Protein AF-A0A4Q3YAD9-F1 (afdb_monomer_lite)

pLDDT: mean 71.26, std 15.97, range [42.62, 93.31]

Structure (mmCIF, N/CA/C/O backbone):
data_AF-A0A4Q3YAD9-F1
#
_entry.id   AF-A0A4Q3YAD9-F1
#
loop_
_atom_site.group_PDB
_atom_site.id
_atom_site.type_symbol
_atom_site.label_atom_id
_atom_site.label_alt_id
_atom_site.label_comp_id
_atom_site.label_asym_id
_atom_site.label_entity_id
_atom_site.label_seq_id
_atom_site.pdbx_PDB_ins_code
_atom_site.Cartn_x
_atom_site.Cartn_y
_atom_site.Cartn_z
_atom_site.occupancy
_atom_site.B_iso_or_equiv
_atom_site.auth_seq_id
_atom_site.auth_comp_id
_atom_site.auth_asym_id
_atom_site.auth_atom_id
_atom_site.pdbx_PDB_model_num
ATOM 1 N N . MET A 1 1 ? 11.529 -19.630 0.643 1.00 46.00 1 MET A N 1
ATOM 2 C CA . MET A 1 1 ? 10.816 -18.359 0.375 1.00 46.00 1 MET A CA 1
ATOM 3 C C . MET A 1 1 ? 11.523 -17.252 1.143 1.00 46.00 1 MET A C 1
ATOM 5 O O . MET A 1 1 ? 11.639 -17.411 2.354 1.00 46.00 1 MET A O 1
ATOM 9 N N . PRO A 1 2 ? 12.048 -16.194 0.501 1.00 47.31 2 PRO A N 1
ATOM 10 C CA . PRO A 1 2 ? 12.729 -15.123 1.226 1.00 47.31 2 PRO A CA 1
ATOM 11 C C . PRO A 1 2 ? 11.750 -14.499 2.227 1.00 47.31 2 PRO A C 1
ATOM 13 O O . PRO A 1 2 ? 10.623 -14.137 1.874 1.00 47.31 2 PRO A O 1
ATOM 16 N N . GLY A 1 3 ? 12.151 -14.480 3.499 1.00 48.34 3 GLY A N 1
ATOM 17 C CA . GLY A 1 3 ? 11.319 -14.055 4.618 1.00 48.34 3 GLY A CA 1
ATOM 18 C C . GLY A 1 3 ? 10.854 -12.620 4.415 1.00 48.34 3 GLY A C 1
ATOM 19 O O . GLY A 1 3 ? 11.654 -11.691 4.456 1.00 48.34 3 GLY A O 1
ATOM 20 N N . ARG A 1 4 ? 9.552 -12.433 4.168 1.00 58.09 4 ARG A N 1
ATOM 21 C CA . ARG A 1 4 ? 8.948 -11.101 4.053 1.00 58.09 4 ARG A CA 1
ATOM 22 C C . ARG A 1 4 ? 9.273 -10.327 5.331 1.00 58.09 4 ARG A C 1
ATOM 24 O O . ARG A 1 4 ? 8.851 -10.750 6.407 1.00 58.09 4 ARG A O 1
ATOM 31 N N . ALA A 1 5 ? 10.016 -9.227 5.208 1.00 59.50 5 ALA A N 1
ATOM 32 C CA . ALA A 1 5 ? 10.357 -8.364 6.332 1.00 59.50 5 ALA A CA 1
ATOM 33 C C . ALA A 1 5 ? 9.074 -7.988 7.092 1.00 59.50 5 ALA A C 1
ATOM 35 O O . ALA A 1 5 ? 8.159 -7.371 6.535 1.00 59.50 5 ALA A O 1
ATOM 36 N N . ARG A 1 6 ? 8.971 -8.434 8.348 1.00 65.56 6 ARG A N 1
ATOM 37 C CA . ARG A 1 6 ? 7.829 -8.146 9.218 1.00 65.56 6 ARG A CA 1
ATOM 38 C C . ARG A 1 6 ? 8.028 -6.745 9.780 1.00 65.56 6 ARG A C 1
ATOM 40 O O . ARG A 1 6 ? 8.873 -6.543 10.642 1.00 65.56 6 ARG A O 1
ATOM 47 N N . LEU A 1 7 ? 7.276 -5.779 9.261 1.00 85.12 7 LEU A N 1
ATOM 48 C CA . LEU A 1 7 ? 7.301 -4.407 9.766 1.00 85.12 7 LEU A CA 1
ATOM 49 C C . LEU A 1 7 ? 6.328 -4.269 10.937 1.00 85.12 7 LEU A C 1
ATOM 51 O O . LEU A 1 7 ? 5.330 -4.984 11.001 1.00 85.12 7 LEU A O 1
ATOM 55 N N . THR A 1 8 ? 6.567 -3.313 11.827 1.00 90.50 8 THR A N 1
ATOM 56 C CA . THR A 1 8 ? 5.625 -2.975 12.903 1.00 90.50 8 THR A CA 1
ATOM 57 C C . THR A 1 8 ? 4.452 -2.161 12.355 1.00 90.50 8 THR A C 1
ATOM 59 O O . THR A 1 8 ? 4.599 -1.387 11.401 1.00 90.50 8 THR A O 1
ATOM 62 N N . CYS A 1 9 ? 3.262 -2.364 12.921 1.00 92.00 9 CYS A N 1
ATOM 63 C CA . CYS A 1 9 ? 2.063 -1.583 12.637 1.00 92.00 9 CYS A CA 1
ATOM 64 C C . CYS A 1 9 ? 2.313 -0.078 12.834 1.00 92.00 9 CYS A C 1
ATOM 66 O O . CYS A 1 9 ? 2.973 0.323 13.785 1.00 92.00 9 CYS A O 1
ATOM 68 N N . ARG A 1 10 ? 1.747 0.776 11.969 1.00 89.88 10 ARG A N 1
ATOM 69 C CA . ARG A 1 10 ? 1.870 2.240 12.115 1.00 89.88 10 ARG A CA 1
ATOM 70 C C . ARG A 1 10 ? 0.896 2.870 13.113 1.00 89.88 10 ARG A C 1
ATOM 72 O O . ARG A 1 10 ? 0.981 4.069 13.359 1.00 89.88 10 ARG A O 1
ATOM 79 N N . ARG A 1 11 ? -0.052 2.112 13.673 1.00 91.00 11 ARG A N 1
ATOM 80 C CA . ARG A 1 11 ? -0.966 2.650 14.690 1.00 91.00 11 ARG A CA 1
ATOM 81 C C . ARG A 1 11 ? -0.178 2.913 15.973 1.00 91.00 11 ARG A C 1
ATOM 83 O O . ARG A 1 11 ? 0.494 2.011 16.465 1.00 91.00 11 ARG A O 1
ATOM 90 N N . LYS A 1 12 ? -0.294 4.124 16.527 1.00 90.75 12 LYS A N 1
ATOM 91 C CA . LYS A 1 12 ? 0.339 4.491 17.803 1.00 90.75 12 LYS A CA 1
ATOM 92 C C . LYS A 1 12 ? -0.061 3.485 18.890 1.00 90.75 12 LYS A C 1
ATOM 94 O O . LYS A 1 12 ? -1.249 3.223 19.066 1.00 90.75 12 LYS A O 1
ATOM 99 N N . GLY A 1 13 ? 0.929 2.906 19.568 1.00 89.50 13 GLY A N 1
ATOM 100 C CA . GLY A 1 13 ? 0.725 1.889 20.606 1.00 89.50 13 GLY A CA 1
ATOM 101 C C . GLY A 1 13 ? 0.416 0.475 20.095 1.00 89.50 13 GLY A C 1
ATOM 102 O O . GLY A 1 13 ? 0.079 -0.390 20.893 1.00 89.50 13 GLY A O 1
ATOM 103 N N . CYS A 1 14 ? 0.501 0.208 18.785 1.00 91.25 14 CYS A N 1
ATOM 104 C CA . CYS A 1 14 ? 0.354 -1.145 18.250 1.00 91.25 14 CYS A CA 1
ATOM 105 C C . CYS A 1 14 ? 1.715 -1.751 17.894 1.00 91.25 14 CYS A C 1
ATOM 107 O O . CYS A 1 14 ? 2.364 -1.318 16.948 1.00 91.25 14 CYS A O 1
ATOM 109 N N . GLU A 1 15 ? 2.088 -2.826 18.585 1.00 92.38 15 GLU A N 1
ATOM 110 C CA . GLU A 1 15 ? 3.359 -3.540 18.373 1.00 92.38 15 GLU A CA 1
ATOM 111 C C . GLU A 1 15 ? 3.227 -4.742 17.424 1.00 92.38 15 GLU A C 1
ATOM 113 O O . GLU A 1 15 ? 4.182 -5.468 17.157 1.00 92.38 15 GLU A O 1
ATOM 118 N N . ARG A 1 16 ? 2.025 -4.976 16.884 1.00 90.31 16 ARG A N 1
ATOM 119 C CA . ARG A 1 16 ? 1.778 -6.120 16.000 1.00 90.31 16 ARG A CA 1
ATOM 120 C C . ARG A 1 16 ? 2.527 -5.965 14.683 1.00 90.31 16 ARG A C 1
ATOM 122 O O . ARG A 1 16 ? 2.651 -4.867 14.138 1.00 90.31 16 ARG A O 1
ATOM 129 N N . THR A 1 17 ? 2.930 -7.099 14.124 1.00 90.25 17 THR A N 1
ATOM 130 C CA . THR A 1 17 ? 3.542 -7.142 12.798 1.00 90.25 17 THR A CA 1
ATOM 131 C C . THR A 1 17 ? 2.504 -6.925 11.695 1.00 90.25 17 THR A C 1
ATOM 133 O O . THR A 1 17 ? 1.321 -7.251 11.828 1.00 90.25 17 THR A O 1
ATOM 136 N N . ARG A 1 18 ? 2.955 -6.337 10.591 1.00 88.44 18 ARG A N 1
ATOM 137 C CA . ARG A 1 18 ? 2.208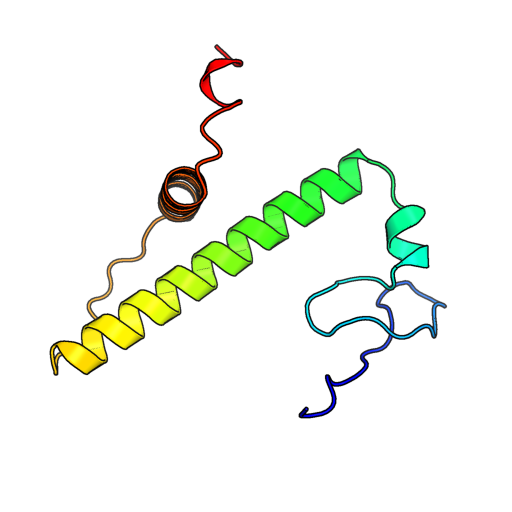 -6.127 9.351 1.00 88.44 18 ARG A CA 1
ATOM 138 C C . ARG A 1 18 ? 3.052 -6.571 8.160 1.00 88.44 18 ARG A C 1
ATOM 140 O O . ARG A 1 18 ? 4.282 -6.636 8.242 1.00 88.44 18 ARG A O 1
ATOM 147 N N . TYR A 1 19 ? 2.392 -6.832 7.037 1.00 83.38 19 TYR A N 1
ATOM 148 C CA . TYR A 1 19 ? 3.090 -7.019 5.769 1.00 83.38 19 TYR A CA 1
ATOM 149 C C . TYR A 1 19 ? 3.676 -5.689 5.286 1.00 83.38 19 TYR A C 1
ATOM 151 O O . TYR A 1 19 ? 3.101 -4.629 5.526 1.00 83.38 19 TYR A O 1
ATOM 159 N N . ALA A 1 20 ? 4.799 -5.746 4.567 1.00 80.81 20 ALA A N 1
ATOM 160 C CA . ALA A 1 20 ? 5.503 -4.553 4.088 1.00 80.81 20 ALA A CA 1
ATOM 161 C C . ALA A 1 20 ? 4.618 -3.606 3.251 1.00 80.81 20 ALA A C 1
ATOM 163 O O . ALA A 1 20 ? 4.744 -2.388 3.356 1.00 80.81 20 ALA A O 1
ATOM 164 N N . ARG A 1 21 ? 3.688 -4.173 2.472 1.00 77.38 21 ARG A N 1
ATOM 165 C CA . ARG A 1 21 ? 2.749 -3.444 1.602 1.00 77.38 21 ARG A CA 1
ATOM 166 C C . ARG A 1 21 ? 1.538 -2.841 2.319 1.00 77.38 21 ARG A C 1
ATOM 168 O O . ARG A 1 21 ? 0.816 -2.047 1.724 1.00 77.38 21 ARG A O 1
ATOM 175 N N . ASP A 1 22 ? 1.277 -3.239 3.559 1.00 83.56 22 ASP A N 1
ATOM 176 C CA . ASP A 1 22 ? 0.088 -2.803 4.289 1.00 83.56 22 ASP A CA 1
ATOM 177 C C . ASP A 1 22 ? 0.453 -1.678 5.245 1.00 83.56 22 ASP A C 1
ATOM 179 O O . ASP A 1 22 ? 1.569 -1.637 5.754 1.00 83.56 22 ASP A O 1
ATOM 183 N N . THR A 1 23 ? -0.464 -0.742 5.503 1.00 86.69 23 THR A N 1
ATOM 184 C CA . THR A 1 23 ? -0.208 0.372 6.434 1.00 86.69 23 THR A CA 1
ATOM 185 C C . THR A 1 23 ? -0.331 -0.076 7.891 1.00 86.69 23 THR A C 1
ATOM 187 O O . THR A 1 23 ? 0.500 0.279 8.731 1.00 86.69 23 THR A O 1
ATOM 190 N N . PHE A 1 24 ? -1.317 -0.921 8.173 1.00 91.19 24 PHE A N 1
ATOM 191 C CA . PHE A 1 24 ? -1.668 -1.397 9.506 1.00 91.19 24 PHE A CA 1
ATOM 192 C C . PHE A 1 24 ? -1.615 -2.926 9.571 1.00 91.19 24 PHE A C 1
ATOM 194 O O . PHE A 1 24 ? -1.640 -3.598 8.543 1.00 91.19 24 PHE A O 1
ATOM 201 N N . CYS A 1 25 ? -1.541 -3.489 10.779 1.00 92.31 25 CYS A N 1
ATOM 202 C CA . CYS A 1 25 ? -1.762 -4.923 10.968 1.00 92.31 25 CYS A CA 1
ATOM 203 C C . CYS A 1 25 ? -3.236 -5.276 10.697 1.00 92.31 25 CYS A C 1
ATOM 205 O O . CYS A 1 25 ? -4.108 -4.405 10.776 1.00 92.31 25 CYS A O 1
ATOM 207 N N . SER A 1 26 ? -3.529 -6.552 10.436 1.00 89.62 26 SER A N 1
ATOM 208 C CA . SER A 1 26 ? -4.884 -7.028 10.103 1.00 89.62 26 SER A CA 1
ATOM 209 C C . SER A 1 26 ? -5.947 -6.603 11.124 1.00 89.62 26 SER A C 1
ATOM 211 O O . SER A 1 26 ? -7.027 -6.156 10.749 1.00 89.62 26 SER A O 1
ATOM 213 N N . ALA A 1 27 ? -5.621 -6.659 12.416 1.00 91.94 27 ALA A N 1
ATOM 214 C CA . ALA A 1 27 ? -6.541 -6.273 13.484 1.00 91.94 27 ALA A CA 1
ATOM 215 C C . ALA A 1 27 ? -6.778 -4.759 13.587 1.00 91.94 27 ALA A C 1
ATOM 217 O O . ALA A 1 27 ? -7.877 -4.327 13.909 1.00 91.94 27 ALA A O 1
ATOM 218 N N . CYS A 1 28 ? -5.762 -3.932 13.323 1.00 92.69 28 CYS A N 1
ATOM 219 C CA . CYS A 1 28 ? -5.967 -2.483 13.284 1.00 92.69 28 CYS A CA 1
ATOM 220 C C . CYS A 1 28 ? -6.732 -2.075 12.028 1.00 92.69 28 CYS A C 1
ATOM 222 O O . CYS A 1 28 ? -7.535 -1.154 12.089 1.00 92.69 28 CYS A O 1
ATOM 224 N N . TRP A 1 29 ? -6.509 -2.778 10.916 1.00 91.94 29 TRP A N 1
ATOM 225 C CA . TRP A 1 29 ? -7.249 -2.564 9.682 1.00 91.94 29 TRP A CA 1
ATOM 226 C C . TRP A 1 29 ? -8.739 -2.860 9.856 1.00 91.94 29 TRP A C 1
ATOM 228 O O . TRP A 1 29 ? -9.559 -2.039 9.460 1.00 91.94 29 TRP A O 1
ATOM 238 N N . SER A 1 30 ? -9.114 -3.980 10.486 1.00 90.75 30 SER A N 1
ATOM 239 C CA . SER A 1 30 ? -10.529 -4.341 10.664 1.00 90.75 30 SER A CA 1
ATOM 240 C C . SER A 1 30 ? -11.313 -3.312 11.484 1.00 90.75 30 SER A C 1
ATOM 242 O O . SER A 1 30 ? -12.471 -3.059 11.161 1.00 90.75 30 SER A O 1
ATOM 244 N N . GLN A 1 31 ? -10.663 -2.654 12.448 1.00 93.31 31 GLN A N 1
ATOM 245 C CA . GLN A 1 31 ? -11.255 -1.616 13.301 1.00 93.31 31 GLN A CA 1
ATOM 246 C C . GLN A 1 31 ? -11.431 -0.253 12.614 1.00 93.31 31 GLN A C 1
ATOM 248 O O . GLN A 1 31 ? -12.078 0.627 13.178 1.00 93.31 31 GLN A O 1
ATOM 253 N N . LEU A 1 32 ? -10.855 -0.038 11.425 1.00 88.88 32 LEU A N 1
ATOM 254 C CA . LEU A 1 32 ? -11.022 1.235 10.725 1.00 88.88 32 LEU A CA 1
ATOM 255 C C . LEU A 1 32 ? -12.459 1.392 10.191 1.00 88.88 32 LEU A C 1
ATOM 257 O O . LEU A 1 32 ? -13.006 0.434 9.625 1.00 88.88 32 LE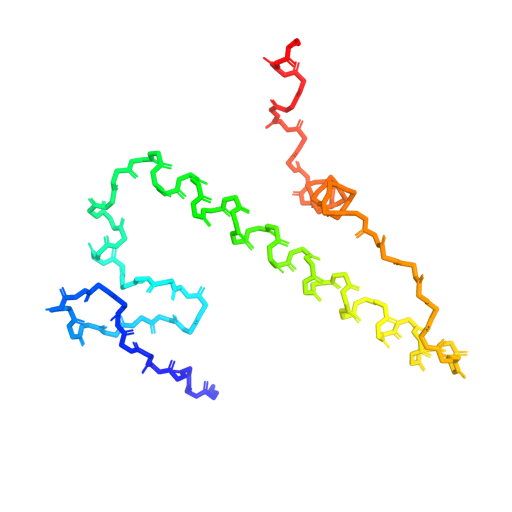U A O 1
ATOM 261 N N . PRO A 1 33 ? -13.041 2.602 10.285 1.00 93.19 33 PRO A N 1
ATOM 262 C CA . PRO A 1 33 ? -14.271 2.957 9.589 1.00 93.19 33 PRO A CA 1
ATOM 263 C C . PRO A 1 33 ? -14.188 2.687 8.081 1.00 93.19 33 PRO A C 1
ATOM 265 O O . PRO A 1 33 ? -13.129 2.848 7.467 1.00 93.19 33 PRO A O 1
ATOM 268 N N . GLY A 1 34 ? -15.318 2.314 7.472 1.00 89.75 34 GLY A N 1
ATOM 269 C CA . GLY A 1 34 ? -15.397 1.973 6.045 1.00 89.75 34 GLY A CA 1
ATOM 270 C C . GLY A 1 34 ? -14.901 3.087 5.118 1.00 89.75 34 GLY A C 1
ATOM 271 O O . GLY A 1 34 ? -14.146 2.818 4.189 1.00 89.75 34 GLY A O 1
ATOM 272 N N . TRP A 1 35 ? -15.220 4.346 5.427 1.00 86.00 35 TRP A N 1
ATOM 273 C CA . TRP A 1 35 ? -14.783 5.499 4.635 1.00 86.00 35 TRP A CA 1
ATOM 274 C C . TRP A 1 35 ? -13.256 5.695 4.650 1.00 86.00 35 TRP A C 1
ATOM 276 O O . TRP A 1 35 ? -12.668 6.015 3.617 1.00 86.00 35 TRP A O 1
ATOM 286 N N . ILE A 1 36 ? -12.583 5.416 5.778 1.00 88.38 36 ILE A N 1
ATOM 287 C CA . ILE A 1 36 ? -11.111 5.444 5.854 1.00 88.38 36 ILE A CA 1
ATOM 288 C C . ILE A 1 36 ? -10.527 4.312 5.013 1.00 88.38 36 ILE A C 1
ATOM 290 O O . ILE A 1 36 ? -9.585 4.532 4.252 1.00 88.38 36 ILE A O 1
ATOM 294 N N . LYS A 1 37 ? -11.091 3.101 5.124 1.00 87.31 37 LYS A N 1
ATOM 295 C CA . LYS A 1 37 ? -10.654 1.950 4.320 1.00 87.31 37 LYS A CA 1
ATOM 296 C C . LYS A 1 37 ? -10.760 2.260 2.827 1.00 87.31 37 LYS A C 1
ATOM 298 O O . LYS A 1 37 ? -9.788 2.038 2.112 1.00 87.31 37 LYS A O 1
ATOM 303 N N . ALA A 1 38 ? -11.879 2.831 2.379 1.00 83.19 38 ALA A N 1
ATOM 304 C CA . ALA A 1 38 ? -12.092 3.216 0.986 1.00 83.19 38 ALA A CA 1
ATOM 305 C C . ALA A 1 38 ? -11.062 4.253 0.506 1.00 83.19 38 ALA A C 1
ATOM 307 O O . ALA A 1 38 ? -10.414 4.048 -0.520 1.00 83.19 38 ALA A O 1
ATOM 308 N N . ALA A 1 39 ? -10.831 5.322 1.276 1.00 81.69 39 ALA A N 1
ATOM 309 C CA . ALA A 1 39 ? -9.838 6.342 0.933 1.00 81.69 39 ALA A CA 1
ATOM 310 C C . ALA A 1 39 ? -8.411 5.767 0.848 1.00 81.69 39 ALA A C 1
ATOM 312 O O . ALA A 1 39 ? -7.662 6.061 -0.085 1.00 81.69 39 ALA A O 1
ATOM 313 N N . MET A 1 40 ? -8.038 4.900 1.794 1.00 83.38 40 MET A N 1
ATOM 314 C CA . MET A 1 40 ? -6.724 4.255 1.801 1.00 83.38 40 MET A CA 1
ATOM 315 C C . MET A 1 40 ? -6.554 3.242 0.669 1.00 83.38 40 MET A C 1
ATOM 317 O O . MET A 1 40 ? -5.455 3.140 0.125 1.00 83.38 40 MET A O 1
ATOM 321 N N . MET A 1 41 ? -7.610 2.507 0.308 1.00 84.44 41 MET A N 1
ATOM 322 C CA . MET A 1 41 ? -7.587 1.599 -0.838 1.00 84.44 41 MET A CA 1
ATOM 323 C C . MET A 1 41 ? -7.416 2.371 -2.144 1.00 84.44 41 MET A C 1
ATOM 325 O O . MET A 1 41 ? -6.524 2.022 -2.910 1.00 84.44 41 MET A O 1
ATOM 329 N N . ARG A 1 42 ? -8.155 3.471 -2.354 1.00 79.75 42 ARG A N 1
ATOM 330 C CA . ARG A 1 42 ? -7.959 4.349 -3.524 1.00 79.75 42 ARG A CA 1
ATOM 331 C C . ARG A 1 42 ? -6.510 4.825 -3.617 1.00 79.75 42 ARG A C 1
ATOM 333 O O . ARG A 1 42 ? -5.856 4.596 -4.626 1.00 79.75 42 ARG A O 1
ATOM 340 N N . ALA A 1 43 ? -5.966 5.374 -2.529 1.00 77.75 43 ALA A N 1
ATOM 341 C CA . ALA A 1 43 ? -4.577 5.833 -2.492 1.00 77.75 43 ALA A CA 1
ATOM 342 C C . ALA A 1 43 ? -3.551 4.706 -2.736 1.00 77.75 43 ALA A C 1
ATOM 344 O O . ALA A 1 43 ? -2.489 4.951 -3.312 1.00 77.75 43 ALA A O 1
ATOM 345 N N . LYS A 1 44 ? -3.843 3.476 -2.288 1.00 80.50 44 LYS A N 1
ATOM 346 C CA . LYS A 1 44 ? -3.004 2.297 -2.544 1.00 80.50 44 LYS A CA 1
ATOM 347 C C . LYS A 1 44 ? -3.025 1.926 -4.024 1.00 80.50 44 LYS A C 1
ATOM 349 O O . LYS A 1 44 ? -1.955 1.807 -4.607 1.00 80.50 44 LYS A O 1
ATOM 354 N N . VAL A 1 45 ? -4.208 1.834 -4.629 1.00 77.88 45 VAL A N 1
ATOM 355 C CA . VAL A 1 45 ? -4.365 1.523 -6.056 1.00 77.88 45 VAL A CA 1
ATOM 356 C C . VAL A 1 45 ? -3.668 2.572 -6.921 1.00 77.88 45 VAL A C 1
ATOM 358 O O . VAL A 1 45 ? -2.895 2.207 -7.799 1.00 77.88 45 VAL A O 1
ATOM 361 N N . THR A 1 46 ? -3.834 3.867 -6.633 1.00 79.06 46 THR A N 1
ATOM 362 C CA . THR A 1 46 ? -3.133 4.934 -7.370 1.00 79.06 46 THR A CA 1
ATOM 363 C C . THR A 1 46 ? -1.610 4.796 -7.271 1.00 79.06 46 THR A C 1
ATOM 365 O O . THR A 1 46 ? -0.903 4.962 -8.265 1.00 79.06 46 THR A O 1
ATOM 368 N N . ARG A 1 47 ? -1.080 4.473 -6.083 1.00 78.81 47 ARG A N 1
ATOM 369 C CA . ARG A 1 47 ? 0.365 4.279 -5.887 1.00 78.81 47 ARG A CA 1
ATOM 370 C C . ARG A 1 47 ? 0.879 3.056 -6.641 1.00 78.81 47 ARG A C 1
ATOM 372 O O . ARG A 1 47 ? 1.920 3.149 -7.288 1.00 78.81 47 ARG A O 1
ATOM 379 N N . ASP A 1 48 ? 0.165 1.940 -6.553 1.00 77.06 48 ASP A N 1
ATOM 380 C CA . ASP A 1 48 ? 0.538 0.695 -7.220 1.00 77.06 48 ASP A CA 1
ATOM 381 C C . ASP A 1 48 ? 0.480 0.876 -8.750 1.00 77.06 48 ASP A C 1
ATOM 383 O O . ASP A 1 48 ? 1.413 0.477 -9.446 1.00 77.06 48 ASP A O 1
ATOM 387 N N . ALA A 1 49 ? -0.526 1.588 -9.272 1.00 72.69 49 ALA A N 1
ATOM 388 C CA . ALA A 1 49 ? -0.632 1.953 -10.688 1.00 72.69 49 ALA A CA 1
ATOM 389 C C . ALA A 1 49 ? 0.527 2.853 -11.155 1.00 72.69 49 ALA A C 1
ATOM 391 O O . ALA A 1 49 ? 1.105 2.628 -12.221 1.00 72.69 49 ALA A O 1
ATOM 392 N N . ALA A 1 50 ? 0.930 3.841 -10.348 1.00 75.12 50 ALA A N 1
ATOM 393 C CA . ALA A 1 50 ? 2.088 4.682 -10.648 1.00 75.12 50 ALA A CA 1
ATOM 394 C C . ALA A 1 50 ? 3.400 3.875 -10.659 1.00 75.12 50 ALA A C 1
ATOM 396 O O . ALA A 1 50 ? 4.230 4.058 -11.551 1.00 75.12 50 ALA A O 1
ATOM 397 N N . GLN A 1 51 ? 3.581 2.948 -9.710 1.00 76.75 51 GLN A N 1
ATOM 398 C CA . GLN A 1 51 ? 4.748 2.059 -9.681 1.00 76.75 51 GLN A CA 1
ATOM 399 C C . GLN A 1 51 ? 4.782 1.117 -10.886 1.00 76.75 51 GLN A C 1
ATOM 401 O O . GLN A 1 51 ? 5.825 0.990 -11.525 1.00 76.75 51 GLN A O 1
ATOM 406 N N . LEU A 1 52 ? 3.650 0.500 -11.232 1.00 76.31 52 LEU A N 1
ATOM 407 C CA . LEU A 1 52 ? 3.512 -0.327 -12.432 1.00 76.31 52 LEU A CA 1
ATOM 408 C C . LEU A 1 52 ? 3.832 0.469 -13.695 1.00 76.31 52 LEU A C 1
ATOM 410 O O . LEU A 1 52 ? 4.593 -0.004 -14.535 1.00 76.31 52 LEU A O 1
ATOM 414 N N . THR A 1 53 ? 3.331 1.699 -13.803 1.00 75.38 53 THR A N 1
ATOM 415 C CA . THR A 1 53 ? 3.626 2.587 -14.934 1.00 75.38 53 THR A CA 1
ATOM 416 C C . THR A 1 53 ? 5.126 2.869 -15.033 1.00 75.38 53 THR A C 1
ATOM 418 O O . THR A 1 53 ? 5.710 2.697 -16.099 1.00 75.38 53 THR A O 1
ATOM 421 N N . GLN A 1 54 ? 5.786 3.212 -13.922 1.00 76.50 54 GLN A N 1
ATOM 422 C CA . GLN A 1 54 ? 7.236 3.437 -13.906 1.00 76.50 54 GLN A CA 1
ATOM 423 C C . GLN A 1 54 ? 8.040 2.186 -14.269 1.00 76.50 54 GLN A C 1
ATOM 425 O O . GLN A 1 54 ? 9.029 2.285 -14.991 1.00 76.50 54 GLN A O 1
ATOM 430 N N . LEU A 1 55 ? 7.643 1.013 -13.771 1.00 76.38 55 LEU A N 1
ATOM 431 C CA . LEU A 1 55 ? 8.287 -0.253 -14.125 1.00 76.38 55 LEU A CA 1
ATOM 432 C C . LEU A 1 55 ? 8.086 -0.583 -15.604 1.00 76.38 55 LEU A C 1
ATOM 434 O O . LEU A 1 55 ? 9.023 -1.044 -16.246 1.00 76.38 55 LEU A O 1
ATOM 438 N N . THR A 1 56 ? 6.904 -0.294 -16.149 1.00 73.56 56 THR A N 1
ATOM 439 C CA . THR A 1 56 ? 6.590 -0.500 -17.568 1.00 73.56 56 THR A CA 1
ATOM 440 C C . THR A 1 56 ? 7.427 0.420 -18.449 1.00 73.56 56 THR A C 1
ATOM 442 O O . THR A 1 56 ? 8.012 -0.057 -19.416 1.00 73.56 56 THR A O 1
ATOM 445 N N . ILE A 1 57 ? 7.556 1.704 -18.094 1.00 72.75 57 ILE A N 1
ATOM 446 C CA . ILE A 1 57 ? 8.439 2.658 -18.785 1.00 72.75 57 ILE A CA 1
ATOM 447 C C . ILE A 1 57 ? 9.878 2.131 -18.766 1.00 72.75 57 ILE A C 1
ATOM 449 O O . ILE A 1 57 ? 10.438 1.859 -19.821 1.00 72.75 57 ILE A O 1
ATOM 453 N N . LYS A 1 58 ? 10.421 1.827 -17.578 1.00 69.69 58 LYS A N 1
ATOM 454 C CA . LYS A 1 58 ? 11.785 1.288 -17.435 1.00 69.69 58 LYS A CA 1
ATOM 455 C C . LYS A 1 58 ? 12.014 0.001 -18.230 1.00 69.69 58 LYS A C 1
ATOM 457 O O . LYS A 1 58 ? 13.078 -0.168 -18.816 1.00 69.69 58 LYS A O 1
ATOM 462 N N . ALA A 1 59 ? 11.045 -0.914 -18.236 1.00 70.44 59 ALA A N 1
ATOM 463 C CA . ALA A 1 59 ? 11.135 -2.154 -19.000 1.00 70.44 59 ALA A CA 1
ATOM 464 C C . ALA A 1 59 ? 11.118 -1.888 -20.513 1.00 70.44 59 ALA A C 1
ATOM 466 O O . ALA A 1 59 ? 11.896 -2.489 -21.248 1.00 70.44 59 ALA A O 1
ATOM 467 N N . SER A 1 60 ? 10.278 -0.955 -20.965 1.00 64.75 60 SER A N 1
ATOM 468 C CA . SER A 1 60 ? 10.180 -0.550 -22.373 1.00 64.75 60 SER A CA 1
ATOM 469 C C . SER A 1 60 ? 11.472 0.112 -22.855 1.00 64.75 60 SER A C 1
ATOM 471 O O . SER A 1 60 ? 11.977 -0.239 -23.916 1.00 64.75 60 SER A O 1
ATOM 473 N N . ASP A 1 61 ? 12.051 0.999 -22.047 1.00 60.00 61 ASP A N 1
ATO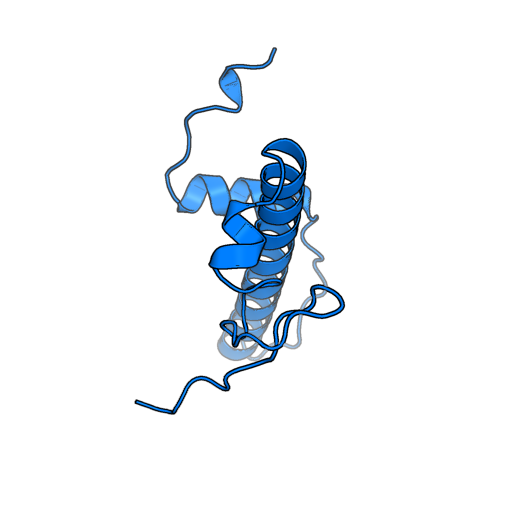M 474 C CA . ASP A 1 61 ? 13.317 1.684 -22.333 1.00 60.00 61 ASP A CA 1
ATOM 475 C C . ASP A 1 61 ? 14.488 0.699 -22.418 1.00 60.00 61 ASP A C 1
ATOM 477 O O . ASP A 1 61 ? 15.325 0.771 -23.322 1.00 60.00 61 ASP A O 1
ATOM 481 N N . HIS A 1 62 ? 14.510 -0.285 -21.511 1.00 59.50 62 HIS A N 1
ATOM 482 C CA . HIS A 1 62 ? 15.525 -1.332 -21.506 1.00 59.50 62 HIS A CA 1
ATOM 483 C C . HIS A 1 62 ? 15.406 -2.264 -22.725 1.00 59.50 62 HIS A C 1
ATOM 485 O O . HIS A 1 62 ? 16.431 -2.683 -23.264 1.00 59.50 62 HIS A O 1
ATOM 491 N N . LEU A 1 63 ? 14.185 -2.568 -23.182 1.00 59.03 63 LEU A N 1
ATOM 492 C CA . LEU A 1 63 ? 13.937 -3.377 -24.383 1.00 59.03 63 LEU A CA 1
ATOM 493 C C . LEU A 1 63 ? 14.198 -2.602 -25.682 1.00 59.03 63 LEU A C 1
ATOM 495 O O . LEU A 1 63 ? 14.636 -3.190 -26.667 1.00 59.03 63 LEU A O 1
ATOM 499 N N . ALA A 1 64 ? 13.963 -1.289 -25.690 1.00 56.47 64 ALA A N 1
ATOM 500 C CA . ALA A 1 64 ? 14.180 -0.429 -26.850 1.00 56.47 64 ALA A CA 1
ATOM 501 C C . ALA A 1 64 ? 15.636 0.053 -26.998 1.00 56.47 64 ALA A C 1
ATOM 503 O O . ALA A 1 64 ? 15.958 0.690 -28.002 1.00 56.47 64 ALA A O 1
ATOM 504 N N . GLY A 1 65 ? 16.505 -0.196 -26.007 1.00 49.09 65 GLY A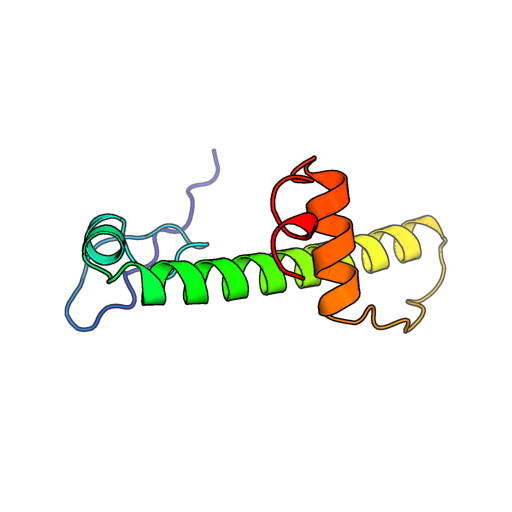 N 1
ATOM 505 C CA . GLY A 1 65 ? 17.874 0.335 -25.969 1.00 49.09 65 GLY A CA 1
ATOM 506 C C . GLY A 1 65 ? 17.929 1.869 -25.959 1.00 49.09 65 GLY A C 1
ATOM 507 O O . GLY A 1 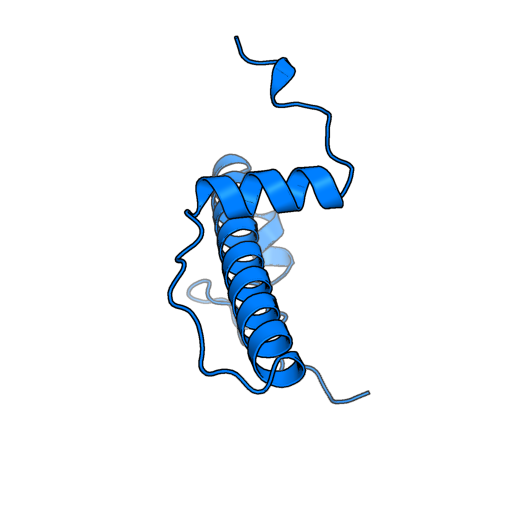65 ? 18.948 2.454 -26.323 1.00 49.09 65 GLY A O 1
ATOM 508 N N . LYS A 1 66 ? 16.824 2.531 -25.593 1.00 49.38 66 LYS A N 1
ATOM 509 C CA . LYS A 1 66 ? 16.648 3.985 -25.669 1.00 49.38 66 LYS A CA 1
ATOM 510 C C . LYS A 1 66 ? 16.398 4.548 -24.275 1.00 49.38 66 LYS A C 1
ATOM 512 O O . LYS A 1 66 ? 15.683 3.955 -23.479 1.00 49.38 66 LYS A O 1
ATOM 517 N N . ALA A 1 67 ? 17.023 5.689 -23.990 1.00 46.09 67 ALA A N 1
ATOM 518 C CA . ALA A 1 67 ? 16.882 6.410 -22.728 1.00 46.09 67 ALA A CA 1
ATOM 519 C C . ALA A 1 67 ? 15.410 6.793 -22.450 1.00 46.09 67 ALA A C 1
ATOM 521 O O . ALA A 1 67 ? 14.688 7.087 -23.406 1.00 46.09 67 ALA A O 1
ATOM 522 N N . PRO A 1 68 ? 14.985 6.830 -21.169 1.00 48.53 68 PRO A N 1
ATOM 523 C CA . PRO A 1 68 ? 13.592 7.022 -20.776 1.00 48.53 68 PRO A CA 1
ATOM 524 C C . PRO A 1 68 ? 12.947 8.254 -21.399 1.00 48.53 68 PRO A C 1
ATOM 526 O O . PRO A 1 68 ? 13.332 9.387 -21.103 1.00 48.53 68 PRO A O 1
ATOM 529 N N . ALA A 1 69 ? 11.935 8.024 -22.238 1.00 49.59 69 ALA A N 1
ATOM 530 C CA . ALA A 1 69 ? 11.100 9.082 -22.786 1.00 49.59 69 ALA A CA 1
ATOM 531 C C . ALA A 1 69 ? 10.114 9.559 -21.710 1.00 49.59 69 ALA A C 1
ATOM 533 O O . ALA A 1 69 ? 9.268 8.808 -21.220 1.00 49.59 69 ALA A O 1
ATOM 534 N N . ALA A 1 70 ? 10.251 10.827 -21.330 1.00 47.09 70 ALA A N 1
ATOM 535 C CA . ALA A 1 70 ? 9.495 11.491 -20.280 1.00 47.09 70 ALA A CA 1
ATOM 536 C C . ALA A 1 70 ? 8.030 11.748 -20.678 1.00 47.09 70 ALA A C 1
ATOM 538 O O . ALA A 1 70 ? 7.632 12.890 -20.864 1.00 47.09 70 ALA A O 1
ATOM 539 N N . ASN A 1 71 ? 7.209 10.703 -20.767 1.00 52.97 71 ASN A N 1
ATOM 540 C CA . ASN A 1 71 ? 5.760 10.861 -20.872 1.00 52.97 71 ASN A CA 1
ATOM 541 C C . ASN A 1 71 ? 5.124 10.441 -19.547 1.00 52.97 71 ASN A C 1
ATOM 543 O O . ASN A 1 71 ? 4.857 9.267 -19.286 1.00 52.97 71 ASN A O 1
ATOM 547 N N . ALA A 1 72 ? 4.941 11.434 -18.675 1.00 53.66 72 ALA A N 1
ATOM 548 C CA . ALA A 1 72 ? 4.232 11.293 -17.416 1.00 53.66 72 ALA A CA 1
ATOM 549 C C . ALA A 1 72 ? 2.746 11.031 -17.702 1.00 53.66 72 ALA A C 1
ATOM 551 O O . ALA A 1 72 ? 1.973 11.956 -17.924 1.00 53.66 72 ALA A O 1
ATOM 552 N N . CYS A 1 73 ? 2.365 9.754 -17.714 1.00 57.88 73 CYS A N 1
ATOM 553 C CA . CYS A 1 73 ? 0.969 9.328 -17.673 1.00 57.88 73 CYS A CA 1
ATOM 554 C C . CYS A 1 73 ? 0.295 9.989 -16.463 1.00 57.88 73 CYS A C 1
ATOM 556 O O . CYS A 1 73 ? 0.801 9.878 -15.338 1.00 57.88 73 CYS A O 1
ATOM 558 N N . SER A 1 74 ? -0.810 10.701 -16.682 1.00 60.50 74 SER A N 1
ATOM 559 C CA . SER A 1 74 ? -1.542 11.327 -15.583 1.00 60.50 74 SER A CA 1
ATOM 560 C C . SER A 1 74 ? -2.087 10.253 -14.628 1.00 60.50 74 SER A C 1
ATOM 562 O O . SER A 1 74 ? -2.371 9.121 -15.027 1.00 60.50 74 SER A O 1
ATOM 564 N N . ALA A 1 75 ? -2.234 10.580 -13.338 1.00 53.84 75 ALA A N 1
ATOM 565 C CA . ALA A 1 75 ? -2.714 9.619 -12.335 1.00 53.84 75 ALA A CA 1
ATOM 566 C C . ALA A 1 75 ? -4.090 9.022 -12.697 1.00 53.84 75 ALA A C 1
ATOM 568 O O . ALA A 1 75 ? -4.368 7.867 -12.373 1.00 53.84 75 ALA A O 1
ATOM 569 N N . THR A 1 76 ? -4.917 9.794 -13.406 1.00 61.56 76 THR A N 1
ATOM 570 C CA . THR A 1 76 ? -6.233 9.390 -13.906 1.00 61.56 76 THR A CA 1
ATOM 571 C C . THR A 1 76 ? -6.121 8.368 -15.040 1.00 61.56 76 THR A C 1
ATOM 573 O O . THR A 1 76 ? -6.771 7.330 -14.984 1.00 61.56 76 THR A O 1
ATOM 576 N N . GLU A 1 77 ? -5.237 8.584 -16.020 1.00 62.69 77 GLU A N 1
ATOM 577 C CA . GLU A 1 77 ? -5.005 7.624 -17.114 1.00 62.69 77 GLU A CA 1
ATOM 578 C C . GLU A 1 77 ? -4.405 6.304 -16.618 1.00 62.69 77 GLU A C 1
ATOM 580 O O . GLU A 1 77 ? -4.769 5.229 -17.102 1.00 62.69 77 GLU A O 1
ATOM 585 N N . ALA A 1 78 ? -3.509 6.362 -15.627 1.00 65.19 78 ALA A N 1
ATOM 586 C CA . ALA A 1 78 ? -2.926 5.166 -15.025 1.00 65.19 78 ALA A CA 1
ATOM 587 C C . ALA A 1 78 ? -3.984 4.326 -14.290 1.00 65.19 78 ALA A C 1
ATOM 589 O O . ALA A 1 78 ? -3.983 3.096 -14.399 1.00 65.19 78 ALA A O 1
ATOM 590 N N . TYR A 1 79 ? -4.906 4.981 -13.576 1.00 64.31 79 TYR A N 1
ATOM 591 C CA . TYR A 1 79 ? -6.020 4.321 -12.897 1.00 64.31 79 TYR A CA 1
ATOM 592 C C . TYR A 1 79 ? -6.969 3.651 -13.898 1.00 64.31 79 TYR A C 1
ATOM 594 O O . TYR A 1 79 ? -7.162 2.437 -13.821 1.00 64.31 79 TYR A O 1
ATOM 602 N N . SER A 1 80 ? -7.460 4.392 -14.898 1.00 65.56 80 SER A N 1
ATOM 603 C CA . SER A 1 80 ? -8.401 3.868 -15.898 1.00 65.56 80 SER A CA 1
ATOM 604 C C . SER A 1 80 ? -7.830 2.689 -16.690 1.00 65.56 80 SER A C 1
ATOM 606 O O . SER A 1 80 ? -8.522 1.696 -16.904 1.00 65.56 80 SER A O 1
ATOM 608 N N . ARG A 1 81 ? -6.543 2.735 -17.066 1.00 65.38 81 ARG A N 1
ATOM 609 C CA . ARG A 1 81 ? -5.878 1.599 -17.732 1.00 65.38 81 ARG A CA 1
ATOM 610 C C . ARG A 1 81 ? -5.773 0.370 -16.836 1.00 65.38 81 ARG A C 1
ATOM 612 O O . ARG A 1 81 ? -5.864 -0.748 -17.333 1.00 65.38 81 ARG A O 1
ATOM 619 N N . THR A 1 82 ? -5.567 0.561 -15.536 1.00 63.59 82 THR A N 1
ATOM 620 C CA . THR A 1 82 ? -5.442 -0.557 -14.592 1.00 63.59 82 THR A CA 1
ATOM 621 C C . THR A 1 82 ? -6.799 -1.222 -14.354 1.00 63.59 82 THR A C 1
ATOM 623 O O . THR A 1 82 ? -6.868 -2.447 -14.384 1.00 63.59 82 THR A O 1
ATOM 626 N N . CYS A 1 83 ? -7.876 -0.442 -14.207 1.00 62.47 83 CYS A N 1
ATOM 627 C CA . CYS A 1 83 ? -9.244 -0.969 -14.120 1.00 62.47 83 CYS A CA 1
ATOM 628 C C . CYS A 1 83 ? -9.635 -1.749 -15.385 1.00 62.47 83 CYS A C 1
ATOM 630 O O . CYS A 1 83 ? -10.091 -2.885 -15.282 1.00 62.47 83 CYS A O 1
ATOM 632 N N . ALA A 1 84 ? -9.333 -1.204 -16.571 1.00 65.88 84 ALA A N 1
ATOM 633 C CA . ALA A 1 84 ? -9.576 -1.883 -17.845 1.00 65.88 84 ALA A CA 1
ATOM 634 C C . ALA A 1 84 ? -8.801 -3.211 -17.976 1.00 65.88 84 ALA A C 1
ATOM 636 O O . ALA A 1 84 ? -9.335 -4.190 -18.489 1.00 65.88 84 ALA A O 1
ATOM 637 N N . MET A 1 85 ? -7.555 -3.287 -17.484 1.00 62.81 85 MET A N 1
ATOM 638 C CA . MET A 1 85 ? -6.771 -4.534 -17.515 1.00 62.81 85 MET A CA 1
ATOM 639 C C . MET A 1 85 ? -7.214 -5.579 -16.484 1.00 62.81 85 MET A C 1
ATOM 641 O O . MET A 1 85 ? -6.954 -6.764 -16.682 1.00 62.81 85 MET A O 1
ATOM 645 N N . LEU A 1 86 ? -7.854 -5.166 -15.388 1.00 64.19 86 LEU A N 1
ATOM 646 C CA . LEU A 1 86 ? -8.336 -6.071 -14.339 1.00 64.19 86 LEU A CA 1
ATOM 647 C C . LEU A 1 86 ? -9.760 -6.589 -14.594 1.00 64.19 86 LEU A C 1
ATOM 649 O O . LEU A 1 86 ? -10.227 -7.438 -13.840 1.00 64.19 86 LEU A O 1
ATOM 653 N N . GLY A 1 87 ? -10.429 -6.125 -15.656 1.00 53.00 87 GLY A N 1
ATOM 654 C CA . GLY A 1 87 ? -11.790 -6.546 -15.995 1.00 53.00 87 GLY A CA 1
ATOM 655 C C . GLY A 1 87 ? -12.862 -6.023 -15.035 1.00 53.00 87 GLY A C 1
ATOM 656 O O . GLY A 1 87 ? -14.007 -6.452 -15.123 1.00 53.00 87 GLY A O 1
ATOM 657 N N . GLU A 1 88 ? -12.522 -5.088 -14.143 1.00 54.53 88 GLU A N 1
ATOM 658 C CA . GLU A 1 88 ? -13.492 -4.370 -13.313 1.00 54.53 88 GLU A CA 1
ATOM 659 C C . GLU A 1 88 ? -14.105 -3.240 -14.154 1.00 54.53 88 GLU A C 1
ATOM 661 O O . GLU A 1 88 ? -13.727 -2.074 -14.044 1.00 54.53 88 GLU A O 1
ATOM 666 N N . HIS A 1 89 ? -15.002 -3.614 -15.070 1.00 51.75 89 HIS A N 1
ATOM 667 C CA . HIS A 1 89 ? -15.835 -2.676 -15.830 1.00 51.75 89 HIS A CA 1
ATOM 668 C C . HIS A 1 89 ? -17.135 -2.298 -15.105 1.00 51.75 89 HIS A C 1
ATOM 670 O O . HIS A 1 89 ? -17.860 -1.427 -15.578 1.00 51.75 89 HIS A O 1
ATOM 676 N N . ASP A 1 90 ? -17.413 -2.882 -13.944 1.00 49.44 90 ASP A N 1
ATOM 677 C CA . ASP A 1 90 ? -18.642 -2.623 -13.202 1.00 49.44 90 ASP A CA 1
ATOM 678 C C . ASP A 1 90 ? -18.386 -1.580 -12.117 1.00 49.44 90 ASP A C 1
ATOM 680 O O . ASP A 1 90 ? -17.922 -1.936 -11.041 1.00 49.44 90 ASP A O 1
ATOM 684 N N . GLU A 1 91 ? -18.637 -0.298 -12.425 1.00 49.50 91 GLU A N 1
ATOM 685 C CA . GLU A 1 91 ? -19.295 0.678 -11.518 1.00 49.50 91 GLU A CA 1
ATOM 686 C C . GLU A 1 91 ? -19.088 2.158 -11.913 1.00 49.50 91 GLU A C 1
ATOM 688 O O . GLU A 1 91 ? -19.711 3.029 -11.309 1.00 49.50 91 GLU A O 1
ATOM 693 N N . ILE A 1 92 ? -18.283 2.500 -12.932 1.00 49.53 92 ILE A N 1
ATOM 694 C CA . ILE A 1 92 ? -18.133 3.919 -13.344 1.00 49.53 92 ILE A CA 1
ATOM 695 C C . ILE A 1 92 ? -19.280 4.396 -14.260 1.00 49.53 92 ILE A C 1
ATOM 697 O O . ILE A 1 92 ? -19.561 5.587 -14.295 1.00 49.53 92 ILE A O 1
ATOM 701 N N . GLU A 1 93 ? -20.026 3.498 -14.913 1.00 46.00 93 GLU A N 1
ATOM 702 C CA . GLU A 1 93 ? -21.247 3.862 -15.666 1.00 46.00 93 GLU A CA 1
ATOM 703 C C . GLU A 1 93 ? -22.508 4.016 -14.787 1.00 46.00 93 GLU A C 1
ATOM 705 O O . GLU A 1 93 ? -23.576 4.333 -15.299 1.00 46.00 93 GLU A O 1
ATOM 710 N N . ALA A 1 94 ? -22.405 3.826 -13.465 1.00 43.69 94 ALA A N 1
ATOM 711 C CA . ALA A 1 94 ? -23.533 3.971 -12.535 1.00 43.69 94 ALA A CA 1
ATOM 712 C C . ALA A 1 94 ? -23.598 5.342 -11.831 1.00 43.69 94 ALA A C 1
ATOM 714 O O . ALA A 1 94 ? -24.448 5.548 -10.963 1.00 43.69 94 ALA A O 1
ATOM 715 N N . ALA A 1 95 ? -22.714 6.277 -12.179 1.00 44.44 95 ALA A N 1
ATOM 716 C CA . ALA A 1 95 ? -22.779 7.655 -11.713 1.00 44.44 95 ALA A CA 1
ATOM 717 C C . ALA A 1 95 ? -22.777 8.588 -12.929 1.00 44.44 95 ALA A C 1
ATOM 719 O O . ALA A 1 95 ? -21.721 8.856 -13.499 1.00 44.44 95 ALA A O 1
ATOM 720 N N . GLU A 1 96 ? -23.984 9.005 -13.320 1.00 42.62 96 GLU A N 1
ATOM 721 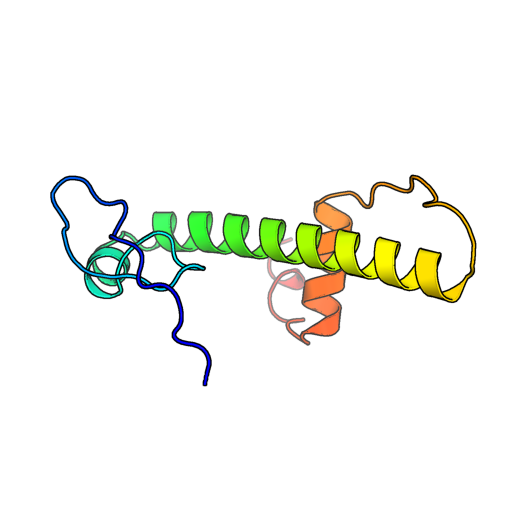C CA . GLU A 1 96 ? -24.262 10.132 -14.225 1.00 42.62 96 GLU A CA 1
ATOM 722 C C . GLU A 1 96 ? -23.402 11.375 -13.928 1.00 42.62 96 GLU A C 1
ATOM 724 O O . GLU A 1 96 ? -23.126 11.654 -12.734 1.00 42.62 96 GLU A O 1
#

Sequence (96 aa):
MPGRARLTCRRKGCERTRYARDTFCSACWSQLPGWIKAAMMRAKVTRDAAQLTQLTIKASDHLAGKAPAANACSATEAYSRTCAMLGEHDEIEAAE

Foldseek 3Di:
DPDQPFDAAPPVPGRDTDGPLDNGHPVVLVPDDPVVNVVVVVVSLLVVLQVVVVVVQVVVCVVVVHDRDPDPDDSVNSNVVVCVVVVVPPDPVVPD

Radius of gyration: 17.51 Å; chains: 1; bounding box: 42×30×48 Å

Secondary structure (DSSP, 8-state):
------EEPSSTT---EE-TT-SS-HHHHHTS-HHHHHHHHHHHHHHHHHHHHHHHHHHHHHHHT---------HHHHHHHHHHHHT--SSGGG--